Protein AF-K2AFZ3-F1 (afdb_monomer_lite)

pLDDT: mean 84.98, std 15.87, range [46.16, 98.56]

Structure (mmCIF, N/CA/C/O backbone):
data_AF-K2AFZ3-F1
#
_entry.id   AF-K2AFZ3-F1
#
loop_
_atom_site.group_PDB
_atom_site.id
_atom_site.type_symbol
_atom_site.label_atom_id
_atom_site.label_alt_id
_atom_site.label_comp_id
_atom_site.label_asym_id
_atom_site.label_entity_id
_atom_site.label_seq_id
_atom_site.pdbx_PDB_ins_code
_atom_site.Cartn_x
_atom_site.Cartn_y
_atom_site.Cartn_z
_atom_site.occupancy
_atom_site.B_iso_or_equiv
_atom_site.auth_seq_id
_atom_site.auth_comp_id
_atom_site.auth_asym_id
_atom_site.auth_atom_id
_atom_site.pdbx_PDB_model_num
ATOM 1 N N . MET A 1 1 ? 47.256 -45.613 -48.095 1.00 46.16 1 MET A N 1
ATOM 2 C CA . MET A 1 1 ? 46.777 -44.533 -48.985 1.00 46.16 1 MET A CA 1
ATOM 3 C C . MET A 1 1 ? 45.613 -43.861 -48.273 1.00 46.16 1 MET A C 1
ATOM 5 O O . MET A 1 1 ? 44.559 -44.470 -48.173 1.00 46.16 1 MET A O 1
ATOM 9 N N . GLY A 1 2 ? 45.850 -42.712 -47.633 1.00 55.88 2 GLY A N 1
ATOM 10 C CA . GLY A 1 2 ? 44.856 -42.013 -46.811 1.00 55.88 2 GLY A CA 1
ATOM 11 C C . GLY A 1 2 ? 44.406 -40.728 -47.498 1.00 55.88 2 GLY A C 1
ATOM 12 O O . GLY A 1 2 ? 45.244 -39.885 -47.800 1.00 55.88 2 GLY A O 1
ATOM 13 N N . ASN A 1 3 ? 43.103 -40.601 -47.748 1.00 58.59 3 ASN A N 1
ATOM 14 C CA . ASN A 1 3 ? 42.478 -39.390 -48.273 1.00 58.59 3 ASN A CA 1
ATOM 15 C C . ASN A 1 3 ? 42.309 -38.372 -47.141 1.00 58.59 3 ASN A C 1
ATOM 17 O O . ASN A 1 3 ? 41.530 -38.595 -46.214 1.00 58.59 3 ASN A O 1
ATOM 21 N N . THR A 1 4 ? 43.017 -37.249 -47.215 1.00 57.28 4 THR A N 1
ATOM 22 C CA . THR A 1 4 ? 42.711 -36.063 -46.409 1.00 57.28 4 THR A CA 1
ATOM 23 C C . THR A 1 4 ? 41.527 -35.324 -47.038 1.00 57.28 4 THR A C 1
ATOM 25 O O . THR A 1 4 ? 41.613 -34.985 -48.217 1.00 57.28 4 THR A O 1
ATOM 28 N N . PRO A 1 5 ? 40.434 -35.053 -46.302 1.00 67.75 5 PRO A N 1
ATOM 29 C CA . PRO A 1 5 ? 39.330 -34.258 -46.825 1.00 67.75 5 PRO A CA 1
ATOM 30 C C . PRO A 1 5 ? 39.785 -32.808 -47.025 1.00 67.75 5 PRO A C 1
ATOM 32 O O . PRO A 1 5 ? 40.231 -32.150 -46.080 1.00 67.75 5 PRO A O 1
ATOM 35 N N . GLU A 1 6 ? 39.675 -32.319 -48.260 1.00 64.69 6 GLU A N 1
ATOM 36 C CA . GLU A 1 6 ? 39.832 -30.905 -48.589 1.00 64.69 6 GLU A CA 1
ATOM 37 C C . GLU A 1 6 ? 38.841 -30.089 -47.753 1.00 64.69 6 GLU A C 1
ATOM 39 O O . GLU A 1 6 ? 37.622 -30.248 -47.847 1.00 64.69 6 GLU A O 1
ATOM 44 N N . ARG A 1 7 ? 39.367 -29.220 -46.887 1.00 63.25 7 ARG A N 1
ATOM 45 C CA . ARG A 1 7 ? 38.549 -28.250 -46.161 1.00 63.25 7 ARG A CA 1
ATOM 46 C C . ARG A 1 7 ? 38.123 -27.175 -47.151 1.00 63.25 7 ARG A C 1
ATOM 48 O O . ARG A 1 7 ? 38.859 -26.221 -47.387 1.00 63.25 7 ARG A O 1
ATOM 55 N N . ILE A 1 8 ? 36.932 -27.334 -47.717 1.00 67.44 8 ILE A N 1
ATOM 56 C CA . ILE A 1 8 ? 36.235 -26.255 -48.412 1.00 67.44 8 ILE A CA 1
ATOM 57 C C . ILE A 1 8 ? 35.888 -25.216 -47.344 1.00 67.44 8 ILE A C 1
ATOM 59 O O . ILE A 1 8 ? 34.940 -25.387 -46.577 1.00 67.44 8 ILE A O 1
ATOM 63 N N . PHE A 1 9 ? 36.697 -24.164 -47.238 1.00 62.19 9 PHE A N 1
ATOM 64 C CA . PHE A 1 9 ? 36.329 -22.999 -46.448 1.00 62.19 9 PHE A CA 1
ATOM 65 C C . PHE A 1 9 ? 35.223 -22.274 -47.217 1.00 62.19 9 PHE A C 1
ATOM 67 O O . PHE A 1 9 ? 35.471 -21.844 -48.346 1.00 62.19 9 PHE A O 1
ATOM 74 N N . PRO A 1 10 ? 34.001 -22.156 -46.671 1.00 63.38 10 PRO A N 1
ATOM 75 C CA . PRO A 1 10 ? 32.978 -21.356 -47.318 1.00 63.38 10 PRO A CA 1
ATOM 76 C C . PRO A 1 10 ? 33.514 -19.931 -47.454 1.00 63.38 10 PRO A C 1
ATOM 78 O O . PRO A 1 10 ? 33.930 -19.319 -46.468 1.00 63.38 10 PRO A O 1
ATOM 81 N N . VAL A 1 11 ? 33.524 -19.412 -48.681 1.00 61.28 11 VAL A N 1
ATOM 82 C CA . VAL A 1 11 ? 33.780 -17.995 -48.932 1.00 61.28 11 VAL A CA 1
ATOM 83 C C . VAL A 1 11 ? 32.592 -17.248 -48.336 1.00 61.28 11 VAL A C 1
ATOM 85 O O . VAL A 1 11 ? 31.511 -17.190 -48.919 1.00 61.28 11 VAL A O 1
ATOM 88 N N . ILE A 1 12 ? 32.753 -16.763 -47.105 1.00 55.22 12 ILE A N 1
ATOM 89 C CA . ILE A 1 12 ? 31.744 -15.949 -46.434 1.00 55.22 12 ILE A CA 1
ATOM 90 C C . ILE A 1 12 ? 31.721 -14.615 -47.177 1.00 55.22 12 ILE A C 1
ATOM 92 O O . ILE A 1 12 ? 32.545 -13.739 -46.920 1.00 55.22 12 ILE A O 1
ATOM 96 N N . HIS A 1 13 ? 30.796 -14.468 -48.124 1.00 52.72 13 HIS A N 1
ATOM 97 C CA . HIS A 1 13 ? 30.546 -13.179 -48.753 1.00 52.72 13 HIS A CA 1
ATOM 98 C C . HIS A 1 13 ? 30.084 -12.193 -47.667 1.00 52.72 13 HIS A C 1
ATOM 100 O O . HIS A 1 13 ? 29.126 -12.493 -46.943 1.00 52.72 13 HIS A O 1
ATOM 106 N N . PRO A 1 14 ? 30.753 -11.038 -47.502 1.00 58.66 14 PRO A N 1
ATOM 107 C CA . PRO A 1 14 ? 30.361 -10.057 -46.506 1.00 58.66 14 PRO A CA 1
ATOM 108 C C . PRO A 1 14 ? 28.959 -9.548 -46.850 1.00 58.66 14 PRO A C 1
ATOM 110 O O . PRO A 1 14 ? 28.741 -8.877 -47.854 1.00 58.66 14 PRO A O 1
ATOM 113 N N . VAL A 1 15 ? 27.982 -9.901 -46.013 1.00 64.38 15 VAL A N 1
ATOM 114 C CA . VAL A 1 15 ? 26.615 -9.372 -46.094 1.00 64.38 15 VAL A CA 1
ATOM 115 C C . VAL A 1 15 ? 26.707 -7.845 -46.137 1.00 64.38 15 VAL A C 1
ATOM 117 O O . VAL A 1 15 ? 27.426 -7.265 -45.321 1.00 64.38 15 VAL A O 1
ATOM 120 N N . LYS A 1 16 ? 26.011 -7.195 -47.081 1.00 63.44 16 LYS A N 1
ATOM 121 C CA . LYS A 1 16 ? 25.996 -5.732 -47.258 1.00 63.44 16 LYS A CA 1
ATOM 122 C C . LYS A 1 16 ? 25.582 -5.043 -45.953 1.00 63.44 16 LYS A C 1
ATOM 124 O O . LYS A 1 16 ? 24.399 -4.899 -45.653 1.00 63.44 16 LYS A O 1
ATOM 129 N N . LYS A 1 17 ? 26.558 -4.644 -45.137 1.00 71.75 17 LYS A N 1
ATOM 130 C CA . LYS A 1 17 ? 26.322 -3.936 -43.876 1.00 71.75 17 LYS A CA 1
ATOM 131 C C . LYS A 1 17 ? 26.345 -2.437 -44.149 1.00 71.75 17 LYS A C 1
ATOM 133 O O . LYS A 1 17 ? 27.365 -1.885 -44.559 1.00 71.75 17 LYS A O 1
ATOM 138 N N . LYS A 1 18 ? 25.221 -1.768 -43.888 1.00 88.00 18 LYS A N 1
ATOM 139 C CA . LYS A 1 18 ? 25.167 -0.303 -43.811 1.00 88.00 18 LYS A CA 1
ATOM 14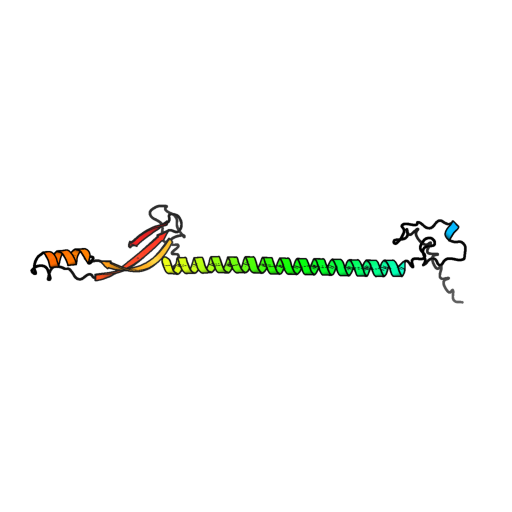0 C C . LYS A 1 18 ? 26.035 0.172 -42.652 1.00 88.00 18 LYS A C 1
ATOM 142 O O . LYS A 1 18 ? 26.014 -0.410 -41.568 1.00 88.00 18 LYS A O 1
ATOM 147 N N . CYS A 1 19 ? 26.806 1.233 -42.866 1.00 84.31 19 CYS A N 1
ATOM 148 C CA . CYS A 1 19 ? 27.656 1.783 -41.826 1.00 84.31 19 CYS A CA 1
ATOM 149 C C . CYS A 1 19 ? 26.827 2.381 -40.687 1.00 84.31 19 CYS A C 1
ATOM 151 O O . CYS A 1 19 ? 26.088 3.333 -40.906 1.00 84.31 19 CYS A O 1
ATOM 153 N N . LEU A 1 20 ? 27.013 1.890 -39.459 1.00 86.06 20 LEU A N 1
ATOM 154 C CA . LEU A 1 20 ? 26.292 2.378 -38.274 1.00 86.06 20 LEU A CA 1
ATOM 155 C C . LEU A 1 20 ? 26.638 3.828 -37.890 1.00 86.06 20 LEU A C 1
ATOM 157 O O . LEU A 1 20 ? 25.882 4.456 -37.160 1.00 86.06 20 LEU A O 1
ATOM 161 N N . ASN A 1 21 ? 27.760 4.367 -38.384 1.00 85.19 21 ASN A N 1
ATOM 162 C CA . ASN A 1 21 ? 28.175 5.743 -38.102 1.00 85.19 21 ASN A CA 1
ATOM 163 C C . ASN A 1 21 ? 27.608 6.762 -39.110 1.00 85.19 21 ASN A C 1
ATOM 165 O O . ASN A 1 21 ? 27.176 7.837 -38.717 1.00 85.19 21 ASN A O 1
ATOM 169 N N . CYS A 1 22 ? 27.615 6.451 -40.414 1.00 91.62 22 CYS A N 1
ATOM 170 C CA . CYS A 1 22 ? 27.226 7.411 -41.464 1.00 91.62 22 CYS A CA 1
ATOM 171 C C . CYS A 1 22 ? 26.112 6.933 -42.412 1.00 91.62 22 CYS A C 1
ATOM 173 O O . CYS A 1 22 ? 25.775 7.641 -43.359 1.00 91.62 22 CYS A O 1
ATOM 175 N N . GLY A 1 23 ? 25.573 5.729 -42.209 1.00 89.69 23 GLY A N 1
ATOM 176 C CA . GLY A 1 23 ? 24.530 5.129 -43.046 1.00 89.69 23 GLY A CA 1
ATOM 177 C C . GLY A 1 23 ? 24.992 4.620 -44.416 1.00 89.69 23 GLY A C 1
ATOM 178 O O . GLY A 1 23 ? 24.174 4.077 -45.150 1.00 89.69 23 GLY A O 1
ATOM 179 N N . TYR A 1 24 ? 26.274 4.772 -44.774 1.00 92.00 24 TYR A N 1
ATOM 180 C CA . TYR A 1 24 ? 26.800 4.378 -46.086 1.00 92.00 24 TYR A CA 1
ATOM 181 C C . TYR A 1 24 ? 26.687 2.869 -46.326 1.00 92.00 24 TYR A C 1
ATOM 183 O O . TYR A 1 24 ? 27.155 2.073 -45.509 1.00 92.00 24 TYR A O 1
ATOM 191 N N . GLU A 1 25 ? 26.091 2.487 -47.448 1.00 90.56 25 GLU A N 1
ATOM 192 C CA . GLU A 1 25 ? 26.035 1.110 -47.930 1.00 90.56 25 GLU A CA 1
ATOM 193 C C . GLU A 1 25 ? 27.187 0.902 -48.915 1.00 90.56 25 GLU A C 1
ATOM 195 O O . GLU A 1 25 ? 27.293 1.663 -49.874 1.00 90.56 25 GLU A O 1
ATOM 200 N N . ARG A 1 26 ? 28.071 -0.075 -48.657 1.00 86.69 26 ARG A N 1
ATOM 201 C CA . ARG A 1 26 ? 29.211 -0.340 -49.551 1.00 86.69 26 ARG A CA 1
ATOM 202 C C . ARG A 1 26 ? 28.709 -0.707 -50.945 1.00 86.69 26 ARG A C 1
ATOM 204 O O . ARG A 1 26 ? 27.873 -1.605 -51.085 1.00 86.69 26 ARG A O 1
ATOM 211 N N . GLN A 1 27 ? 29.243 -0.022 -51.947 1.00 88.62 27 GLN A N 1
ATOM 212 C CA . GLN A 1 27 ? 29.084 -0.376 -53.351 1.00 88.62 27 GLN A CA 1
ATOM 213 C C . GLN A 1 27 ? 30.126 -1.456 -53.703 1.00 88.62 27 GLN A C 1
ATOM 215 O O . GLN A 1 27 ? 31.184 -1.491 -53.074 1.00 88.62 27 GLN A O 1
ATOM 220 N N . PRO A 1 28 ? 29.881 -2.320 -54.707 1.00 84.94 28 PRO A N 1
ATOM 221 C CA . PRO A 1 28 ? 30.888 -3.273 -55.196 1.00 84.94 28 PRO A CA 1
ATOM 222 C C . PRO A 1 28 ? 32.188 -2.587 -55.651 1.00 84.94 28 PRO A C 1
ATOM 224 O O . PRO A 1 28 ? 33.266 -3.158 -55.575 1.00 84.94 28 PRO A O 1
ATOM 227 N N . GLU A 1 29 ? 32.080 -1.333 -56.088 1.00 82.44 29 GLU A N 1
ATOM 228 C CA . GLU A 1 29 ? 33.193 -0.478 -56.515 1.00 82.44 29 GLU A CA 1
ATOM 229 C C . GLU A 1 29 ? 34.130 -0.091 -55.357 1.00 82.44 29 GLU A C 1
ATOM 231 O O . GLU A 1 29 ? 35.306 0.171 -55.583 1.00 82.44 29 GLU A O 1
ATOM 236 N N . ASP A 1 30 ? 33.650 -0.109 -54.109 1.00 78.31 30 ASP A N 1
ATOM 237 C CA . ASP A 1 30 ? 34.467 0.188 -52.924 1.00 78.31 30 ASP A CA 1
ATOM 238 C C . ASP A 1 30 ? 35.342 -1.001 -52.485 1.00 78.31 30 ASP A C 1
ATOM 240 O O . ASP A 1 30 ? 36.092 -0.890 -51.510 1.00 78.31 30 ASP A O 1
ATOM 244 N N . GLU A 1 31 ? 35.216 -2.157 -53.148 1.00 76.00 31 GLU A N 1
ATOM 245 C CA . GLU A 1 31 ? 36.001 -3.362 -52.857 1.00 76.00 31 GLU A CA 1
ATOM 246 C C . GLU A 1 31 ? 37.380 -3.352 -53.540 1.00 76.00 31 GLU A C 1
ATOM 248 O O . GLU A 1 31 ? 38.208 -4.210 -53.238 1.00 76.00 31 GLU A O 1
ATOM 253 N N . SER A 1 32 ? 37.673 -2.368 -54.404 1.00 74.25 32 SER A N 1
ATOM 254 C CA . SER A 1 32 ? 38.962 -2.271 -55.097 1.00 74.25 32 SER A CA 1
ATOM 255 C C . SER A 1 32 ? 40.098 -1.772 -54.174 1.00 74.25 32 SER A C 1
ATOM 257 O O . SER A 1 32 ? 40.332 -0.575 -53.994 1.00 74.25 32 SER A O 1
ATOM 259 N N . ASP A 1 33 ? 40.788 -2.745 -53.580 1.00 62.41 33 ASP A N 1
ATOM 260 C CA . ASP A 1 33 ? 42.217 -2.861 -53.232 1.00 62.41 33 ASP A CA 1
ATOM 261 C C . ASP A 1 33 ? 42.911 -1.961 -52.194 1.00 62.41 33 ASP A C 1
ATOM 263 O O . ASP A 1 33 ? 44.028 -2.298 -51.799 1.00 62.41 33 ASP A O 1
ATOM 267 N N . PHE A 1 34 ? 42.308 -0.895 -51.658 1.00 78.31 34 PHE A N 1
ATOM 268 C CA . PHE A 1 34 ? 43.037 -0.044 -50.687 1.00 78.31 34 PHE A CA 1
ATOM 269 C C . PHE A 1 34 ? 42.350 0.224 -49.342 1.00 78.31 34 PHE A C 1
ATOM 271 O O . PHE A 1 34 ? 42.972 0.822 -48.462 1.00 78.31 34 PHE A O 1
ATOM 278 N N . ILE A 1 35 ? 41.111 -0.232 -49.126 1.00 79.31 35 ILE A N 1
ATOM 279 C CA . ILE A 1 35 ? 40.370 0.021 -47.878 1.00 79.31 35 ILE A CA 1
ATOM 280 C C . ILE A 1 35 ? 39.986 -1.311 -47.218 1.00 79.31 35 ILE A C 1
ATOM 282 O O . ILE A 1 35 ? 39.242 -2.089 -47.816 1.00 79.31 35 ILE A O 1
ATOM 286 N N . PRO A 1 36 ? 40.428 -1.588 -45.976 1.00 85.12 36 PRO A N 1
ATOM 287 C CA . PRO A 1 36 ? 40.076 -2.816 -45.272 1.00 85.12 36 PRO A CA 1
ATOM 288 C C . PRO A 1 36 ? 38.559 -3.030 -45.172 1.00 85.12 36 PRO A C 1
ATOM 290 O O . PRO A 1 36 ? 37.785 -2.101 -44.917 1.00 85.12 36 PRO A O 1
ATOM 293 N N . ALA A 1 37 ? 38.117 -4.287 -45.267 1.00 82.75 37 ALA A N 1
ATOM 294 C CA . ALA A 1 37 ? 36.710 -4.657 -45.075 1.00 82.75 37 ALA A CA 1
ATOM 295 C C . ALA A 1 37 ? 36.162 -4.265 -43.680 1.00 82.75 37 ALA A C 1
ATOM 297 O O . ALA A 1 37 ? 34.950 -4.114 -43.495 1.00 82.75 37 ALA A O 1
ATOM 298 N N . SER A 1 38 ? 37.047 -4.028 -42.707 1.00 84.00 38 SER A N 1
ATOM 299 C CA . SER A 1 38 ? 36.727 -3.561 -41.355 1.00 84.00 38 SER A CA 1
ATOM 300 C C . SER A 1 38 ? 36.445 -2.053 -41.251 1.00 84.00 38 SER A C 1
ATOM 302 O O . SER A 1 38 ? 35.879 -1.633 -40.239 1.00 84.00 38 SER A O 1
ATOM 304 N N . GLU A 1 39 ? 36.776 -1.247 -42.272 1.00 86.44 39 GLU A N 1
ATOM 305 C CA . GLU A 1 39 ? 36.688 0.223 -42.243 1.00 86.44 39 GLU A CA 1
ATOM 306 C C . GLU A 1 39 ? 35.725 0.797 -43.282 1.00 86.44 39 GLU A C 1
ATOM 308 O O . GLU A 1 39 ? 35.816 0.498 -44.470 1.00 86.44 39 GLU A O 1
ATOM 313 N N . CYS A 1 40 ? 34.812 1.671 -42.858 1.00 87.44 40 CYS A N 1
ATOM 314 C CA . CYS A 1 40 ? 33.893 2.333 -43.780 1.00 87.44 40 CYS A CA 1
ATOM 315 C C . CYS A 1 40 ? 34.648 3.267 -44.750 1.00 87.44 40 CYS A C 1
ATOM 317 O O . CYS A 1 40 ? 35.328 4.179 -44.280 1.00 87.44 40 CYS A O 1
ATOM 319 N N . PRO A 1 41 ? 34.461 3.156 -46.077 1.00 89.38 41 PRO A N 1
ATOM 320 C CA . PRO A 1 41 ? 35.185 3.987 -47.044 1.00 89.38 41 PRO A CA 1
ATOM 321 C C . PRO A 1 41 ? 34.841 5.482 -46.932 1.00 89.38 41 PRO A C 1
ATOM 323 O O . PRO A 1 41 ? 35.689 6.337 -47.170 1.00 89.38 41 PRO A O 1
ATOM 326 N N . LYS A 1 42 ? 33.619 5.816 -46.490 1.00 89.88 42 LYS A N 1
ATOM 327 C CA . LYS A 1 42 ? 33.145 7.204 -46.385 1.00 89.88 42 LYS A CA 1
ATOM 328 C C . LYS A 1 42 ? 33.629 7.935 -45.130 1.00 89.88 42 LYS A C 1
ATOM 330 O O . LYS A 1 42 ? 33.970 9.109 -45.202 1.00 89.88 42 LYS A O 1
ATOM 335 N N . CYS A 1 43 ? 33.614 7.277 -43.968 1.00 89.62 43 CYS A N 1
ATOM 336 C CA . CYS A 1 43 ? 33.929 7.919 -42.680 1.00 89.62 43 CYS A CA 1
ATOM 337 C C . CYS A 1 43 ? 35.094 7.276 -41.917 1.00 89.62 43 CYS A C 1
ATOM 339 O O . CYS A 1 43 ? 35.368 7.683 -40.790 1.00 89.62 43 CYS A O 1
ATOM 341 N N . ARG A 1 44 ? 35.752 6.265 -42.504 1.00 86.19 44 ARG A N 1
ATOM 342 C CA . ARG A 1 44 ? 36.875 5.497 -41.930 1.00 86.19 44 ARG A CA 1
ATOM 343 C C . ARG A 1 44 ? 36.591 4.891 -40.552 1.00 86.19 44 ARG A C 1
ATOM 345 O O . ARG A 1 44 ? 37.499 4.577 -39.790 1.00 86.19 44 ARG A O 1
ATOM 352 N N . ALA A 1 45 ? 35.314 4.723 -40.207 1.00 86.75 45 ALA A N 1
ATOM 353 C CA . ALA A 1 45 ? 34.921 4.094 -38.957 1.00 86.75 45 ALA A CA 1
ATOM 354 C C . ALA A 1 45 ? 35.211 2.592 -39.017 1.00 86.75 45 ALA A C 1
ATOM 356 O O . ALA A 1 45 ? 34.746 1.908 -39.930 1.00 86.75 45 ALA A O 1
ATOM 357 N N . ILE A 1 46 ? 35.929 2.089 -38.015 1.00 88.12 46 ILE A N 1
ATOM 358 C CA . ILE A 1 46 ? 36.145 0.656 -37.815 1.00 88.12 46 ILE A CA 1
ATOM 359 C C . ILE A 1 46 ? 34.858 0.070 -37.227 1.00 88.12 46 ILE A C 1
ATOM 361 O O . ILE A 1 46 ? 34.487 0.422 -36.103 1.00 88.12 46 ILE A O 1
ATOM 365 N N . TYR A 1 47 ? 34.172 -0.807 -37.965 1.00 81.12 47 TYR A N 1
ATOM 366 C CA . TYR A 1 47 ? 32.849 -1.318 -37.574 1.00 81.12 47 TYR A CA 1
ATOM 367 C C . TYR A 1 47 ? 32.842 -1.964 -36.182 1.00 81.12 47 TYR A C 1
ATOM 369 O O . TYR A 1 47 ? 31.954 -1.673 -35.385 1.00 81.12 47 TYR A O 1
ATOM 377 N N . GLU A 1 48 ? 33.878 -2.738 -35.846 1.00 84.94 48 GLU A N 1
ATOM 378 C CA . GLU A 1 48 ? 34.014 -3.387 -34.534 1.00 84.94 48 GLU A CA 1
ATOM 379 C C . GLU A 1 48 ? 34.109 -2.388 -33.374 1.00 84.94 48 GLU A C 1
ATOM 381 O O . GLU A 1 48 ? 33.579 -2.633 -32.290 1.00 84.94 48 GLU A O 1
ATOM 386 N N . LYS A 1 49 ? 34.779 -1.244 -33.581 1.00 85.50 49 LYS A N 1
ATOM 387 C CA . LYS A 1 49 ? 34.893 -0.204 -32.546 1.00 85.50 49 LYS A CA 1
ATOM 388 C C . LYS A 1 49 ? 33.550 0.489 -32.324 1.00 85.50 49 LYS A C 1
ATOM 390 O O . LYS A 1 49 ? 33.192 0.755 -31.181 1.00 85.50 49 LYS A O 1
ATOM 395 N N . VAL A 1 50 ? 32.807 0.752 -33.403 1.00 86.88 50 VAL A N 1
ATOM 396 C CA . VAL A 1 50 ? 31.472 1.367 -33.328 1.00 86.88 50 VAL A CA 1
ATOM 397 C C . VAL A 1 50 ? 30.478 0.432 -32.636 1.00 86.88 50 VAL A C 1
ATOM 399 O O . VAL A 1 50 ? 29.728 0.877 -31.774 1.00 86.88 50 VAL A O 1
ATOM 402 N N . GLU A 1 51 ? 30.501 -0.861 -32.957 1.00 86.81 51 GLU A N 1
ATOM 403 C CA . GLU A 1 51 ? 29.624 -1.862 -32.340 1.00 86.81 51 GLU A CA 1
ATOM 404 C C . GLU A 1 51 ? 29.901 -2.029 -30.839 1.00 86.81 51 GLU A C 1
ATOM 406 O O . GLU A 1 51 ? 28.972 -1.959 -30.034 1.00 86.81 51 GLU A O 1
ATOM 411 N N . LYS A 1 52 ? 31.176 -2.146 -30.437 1.00 90.06 52 LYS A N 1
ATOM 412 C CA . LYS A 1 52 ? 31.558 -2.191 -29.012 1.00 90.06 52 LYS A CA 1
ATOM 413 C C . LYS A 1 52 ? 31.070 -0.960 -28.248 1.00 90.06 52 LYS A C 1
ATOM 415 O O . LYS A 1 52 ? 30.487 -1.103 -27.177 1.00 90.06 52 LYS A O 1
ATOM 420 N N . TRP A 1 53 ? 31.250 0.229 -28.822 1.00 89.25 53 TRP A N 1
ATOM 421 C CA . TRP A 1 53 ? 30.791 1.478 -28.214 1.00 89.25 53 TRP A CA 1
ATOM 422 C C . TRP A 1 53 ? 29.260 1.546 -28.077 1.00 89.25 53 TRP A C 1
ATOM 424 O O . TRP A 1 53 ? 28.752 2.012 -27.056 1.00 89.25 53 TRP A O 1
ATOM 434 N N . LEU A 1 54 ? 28.507 1.063 -29.073 1.00 89.56 54 LEU A N 1
ATOM 435 C CA . LEU A 1 54 ? 27.043 0.991 -29.001 1.00 89.56 54 LEU A CA 1
ATOM 436 C C . LEU A 1 54 ? 26.582 0.030 -27.901 1.00 89.56 54 LEU A C 1
ATOM 438 O O . LEU A 1 54 ? 25.746 0.413 -27.085 1.00 89.56 54 LEU A O 1
ATOM 442 N N . LEU A 1 55 ? 27.175 -1.164 -27.826 1.00 92.50 55 LEU A N 1
ATOM 443 C CA . LEU A 1 55 ? 26.872 -2.150 -26.785 1.00 92.50 55 LEU A CA 1
ATOM 444 C C . LEU A 1 55 ? 27.197 -1.625 -25.380 1.00 92.50 55 LEU A C 1
ATOM 446 O O . LEU A 1 55 ? 26.446 -1.861 -24.435 1.00 92.50 55 LEU A O 1
ATOM 450 N N . GLU A 1 56 ? 28.299 -0.891 -25.209 1.00 96.50 56 GLU A N 1
ATOM 451 C CA . GLU A 1 56 ? 28.612 -0.199 -23.951 1.00 96.50 56 GLU A CA 1
ATOM 452 C C . GLU A 1 56 ? 27.547 0.840 -23.599 1.00 96.50 56 GLU A C 1
ATOM 454 O O . GLU A 1 56 ? 26.995 0.794 -22.499 1.00 96.50 56 GLU A O 1
ATOM 459 N N . LYS A 1 57 ? 27.163 1.699 -24.549 1.00 96.50 57 LYS A N 1
ATOM 460 C CA . LYS A 1 57 ? 26.090 2.679 -24.335 1.00 96.50 57 LYS A CA 1
ATOM 461 C C . LYS A 1 57 ? 24.744 2.044 -23.999 1.00 96.50 57 LYS A C 1
ATOM 463 O O . LYS A 1 57 ? 23.987 2.605 -23.206 1.00 96.50 57 LYS A O 1
ATOM 468 N N . GLU A 1 58 ? 24.402 0.925 -24.624 1.00 97.12 58 GLU A N 1
ATOM 469 C CA . GLU A 1 58 ? 23.165 0.198 -24.337 1.00 97.12 58 GLU A CA 1
ATOM 470 C C . GLU A 1 58 ? 23.193 -0.422 -22.942 1.00 97.12 58 GLU A C 1
ATOM 472 O O . GLU A 1 58 ? 22.217 -0.277 -22.206 1.00 97.12 58 GLU A O 1
ATOM 477 N N . ARG A 1 59 ? 24.325 -1.011 -22.534 1.00 97.62 59 ARG A N 1
ATOM 478 C CA . ARG A 1 59 ? 24.521 -1.519 -21.168 1.00 97.62 59 ARG A CA 1
ATOM 479 C C . ARG A 1 59 ? 24.391 -0.414 -20.126 1.00 97.62 59 ARG A C 1
ATOM 481 O O . ARG A 1 59 ? 23.646 -0.587 -19.167 1.00 97.62 59 ARG A O 1
ATOM 488 N N . GLU A 1 60 ? 25.017 0.740 -20.343 1.00 98.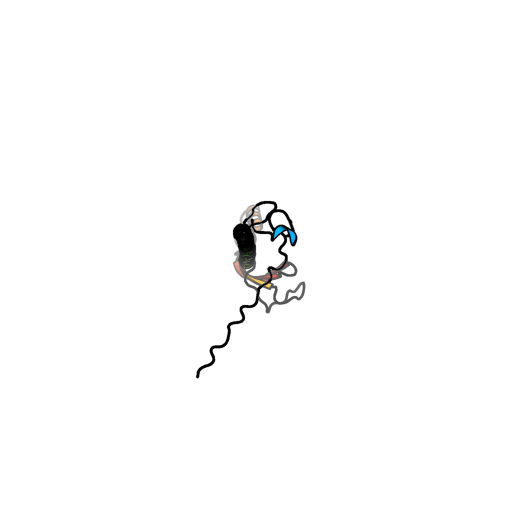00 60 GLU A N 1
ATOM 489 C CA . GLU A 1 60 ? 24.890 1.889 -19.436 1.00 98.00 60 GLU A CA 1
ATOM 490 C C . GLU A 1 60 ? 23.443 2.388 -19.320 1.00 98.00 60 GLU A C 1
ATOM 492 O O . GLU A 1 60 ? 22.975 2.734 -18.233 1.00 98.00 60 GLU A O 1
ATOM 497 N N . LYS A 1 61 ? 22.710 2.455 -20.440 1.00 97.88 61 LYS A N 1
ATOM 498 C CA . LYS A 1 61 ? 21.290 2.839 -20.430 1.00 97.88 61 LYS A CA 1
ATOM 499 C C . LYS A 1 61 ? 20.447 1.806 -19.689 1.00 97.88 61 LYS A C 1
ATOM 501 O O . LYS A 1 61 ? 19.611 2.198 -18.878 1.00 97.88 61 LYS A O 1
ATOM 506 N N . ALA A 1 62 ? 20.677 0.520 -19.943 1.00 98.06 62 ALA A N 1
ATOM 507 C CA . ALA A 1 62 ? 19.983 -0.568 -19.267 1.00 98.06 62 ALA A CA 1
ATOM 508 C C . ALA A 1 62 ? 20.244 -0.536 -17.754 1.00 98.06 62 ALA A C 1
ATOM 510 O O . ALA A 1 62 ? 19.298 -0.612 -16.974 1.00 98.06 62 ALA A O 1
ATOM 511 N N . GLU A 1 63 ? 21.489 -0.320 -17.328 1.00 98.38 63 GLU A N 1
ATOM 512 C CA . GLU A 1 63 ? 21.846 -0.182 -15.913 1.00 98.38 63 GLU A CA 1
ATOM 513 C C . GLU A 1 63 ? 21.135 1.012 -15.258 1.00 98.38 63 GLU A C 1
ATOM 515 O O . GLU A 1 63 ? 20.567 0.882 -14.172 1.00 98.38 63 GLU A O 1
ATOM 520 N N . LYS A 1 64 ? 21.086 2.167 -15.935 1.00 98.31 64 LYS A N 1
ATOM 521 C CA . LYS A 1 64 ? 20.354 3.349 -15.446 1.00 98.31 64 LYS A CA 1
ATOM 522 C C . LYS A 1 64 ? 18.856 3.085 -15.302 1.00 98.31 64 LYS A C 1
ATOM 524 O O . LYS A 1 64 ? 18.262 3.510 -14.311 1.00 98.31 64 LYS A O 1
ATOM 529 N N . ILE A 1 65 ? 18.251 2.388 -16.265 1.00 98.12 65 ILE A N 1
ATOM 530 C CA . ILE A 1 65 ? 16.832 2.007 -16.219 1.00 98.12 65 ILE A CA 1
ATOM 531 C C . ILE A 1 65 ? 16.580 1.061 -15.044 1.00 98.12 65 ILE A C 1
ATOM 533 O O . ILE A 1 65 ? 15.688 1.326 -14.240 1.00 98.12 65 ILE A O 1
ATOM 537 N N . LEU A 1 66 ? 17.406 0.024 -14.889 1.00 98.50 66 LEU A N 1
ATOM 538 C CA . LEU A 1 66 ? 17.304 -0.924 -13.779 1.00 98.50 66 LEU A CA 1
ATOM 539 C C . LEU A 1 66 ? 17.452 -0.226 -12.424 1.00 98.50 66 LEU A C 1
ATOM 541 O O . LEU A 1 66 ? 16.679 -0.494 -11.506 1.00 98.50 66 LEU A O 1
ATOM 545 N N . LYS A 1 67 ? 18.399 0.709 -12.292 1.00 98.44 67 LYS A N 1
ATOM 546 C CA . LYS A 1 67 ? 18.572 1.492 -11.063 1.00 98.44 67 LYS A CA 1
ATOM 547 C C . LYS A 1 67 ? 17.333 2.334 -10.748 1.00 98.44 67 LYS A C 1
ATOM 549 O O . LYS A 1 67 ? 16.859 2.315 -9.614 1.00 98.44 67 LYS A O 1
ATOM 554 N N . MET A 1 68 ? 16.777 3.018 -11.748 1.00 98.44 68 MET A N 1
ATOM 555 C CA . MET A 1 68 ? 15.547 3.799 -11.593 1.00 98.44 68 MET A CA 1
ATOM 556 C C . MET A 1 68 ? 14.354 2.913 -11.202 1.00 98.44 68 MET A C 1
ATOM 558 O O . MET A 1 68 ? 13.545 3.297 -10.360 1.00 98.44 68 MET A O 1
ATOM 562 N N . GLU A 1 69 ? 14.234 1.722 -11.789 1.00 98.44 69 GLU A N 1
ATOM 563 C CA . GLU A 1 69 ? 13.179 0.763 -11.455 1.00 98.44 69 GLU A CA 1
ATOM 564 C C . GLU A 1 69 ? 13.321 0.238 -10.020 1.00 98.44 69 GLU A C 1
ATOM 566 O O . GLU A 1 69 ? 12.347 0.216 -9.266 1.00 98.44 69 GLU A O 1
ATOM 571 N N . GLN A 1 70 ? 14.543 -0.090 -9.592 1.00 98.50 70 GLN A N 1
ATOM 572 C CA . GLN A 1 70 ? 14.825 -0.473 -8.208 1.00 98.50 70 GLN A CA 1
ATOM 573 C C . GLN A 1 70 ? 14.491 0.645 -7.212 1.00 98.50 70 GLN A C 1
ATOM 575 O O . GLN A 1 70 ? 13.960 0.367 -6.136 1.00 98.50 70 GLN A O 1
ATOM 580 N N . GLU A 1 71 ? 14.792 1.901 -7.542 1.00 98.56 71 GLU A N 1
ATOM 581 C CA . GLU A 1 71 ? 14.444 3.058 -6.708 1.00 98.56 71 GLU A CA 1
ATOM 582 C C . GLU A 1 71 ? 12.924 3.229 -6.591 1.00 98.56 71 GLU A C 1
ATOM 584 O O . GLU A 1 71 ? 12.415 3.339 -5.473 1.00 98.56 71 GLU A O 1
ATOM 589 N N . LYS A 1 72 ? 12.189 3.124 -7.706 1.00 98.38 72 LYS A N 1
ATOM 590 C CA . LYS A 1 72 ? 10.715 3.154 -7.717 1.00 98.38 72 LYS A CA 1
ATOM 591 C C . LYS A 1 72 ? 10.105 2.021 -6.893 1.00 98.38 72 LYS A C 1
ATOM 593 O O . LYS A 1 72 ? 9.171 2.249 -6.125 1.00 98.38 72 LYS A O 1
ATOM 598 N N . LEU A 1 73 ? 10.641 0.805 -7.003 1.00 98.44 73 LEU A N 1
ATOM 599 C CA . LEU A 1 73 ? 10.187 -0.337 -6.204 1.00 98.44 73 LEU A CA 1
ATOM 600 C C . LEU A 1 73 ? 10.429 -0.110 -4.708 1.00 98.44 73 LEU A C 1
ATOM 602 O O . LEU A 1 73 ? 9.539 -0.372 -3.897 1.00 98.44 73 LEU A O 1
ATOM 606 N N . LYS A 1 74 ? 11.600 0.420 -4.333 1.00 98.50 74 LYS A N 1
ATOM 607 C CA . LYS A 1 74 ? 11.911 0.772 -2.938 1.00 98.50 74 LYS A CA 1
ATOM 608 C C . LYS A 1 74 ? 10.980 1.862 -2.407 1.00 98.50 74 LYS A C 1
ATOM 610 O O . LYS A 1 74 ? 10.544 1.780 -1.261 1.00 98.50 74 LYS A O 1
ATOM 615 N N . GLU A 1 75 ? 10.662 2.872 -3.210 1.00 98.44 75 GLU A N 1
ATOM 616 C CA . GLU A 1 75 ? 9.715 3.928 -2.839 1.00 98.44 75 GLU A CA 1
ATOM 617 C C . GLU A 1 75 ? 8.299 3.375 -2.640 1.00 98.44 75 GLU A C 1
ATOM 619 O O . GLU A 1 75 ? 7.687 3.593 -1.592 1.00 98.44 75 GLU A O 1
ATOM 624 N N . HIS A 1 76 ? 7.814 2.567 -3.582 1.00 97.81 76 HIS A N 1
ATOM 625 C CA . HIS A 1 76 ? 6.511 1.916 -3.476 1.00 97.81 76 HIS A CA 1
ATOM 626 C C . HIS A 1 76 ? 6.412 1.026 -2.225 1.00 97.81 76 HIS A C 1
ATOM 628 O O . HIS A 1 76 ? 5.420 1.075 -1.495 1.00 97.81 76 HIS A O 1
ATOM 634 N N . GLN A 1 77 ? 7.465 0.265 -1.908 1.00 98.31 77 GLN A N 1
ATOM 635 C CA . GLN A 1 77 ? 7.528 -0.526 -0.675 1.00 98.31 77 GLN A CA 1
ATOM 636 C C . GLN A 1 77 ? 7.447 0.345 0.588 1.00 98.31 77 GLN A C 1
ATOM 638 O O . GLN A 1 77 ? 6.737 -0.020 1.527 1.00 98.31 77 GLN A O 1
ATOM 643 N N . LYS A 1 78 ? 8.117 1.506 0.615 1.00 98.31 78 LYS A N 1
ATOM 644 C CA . LYS A 1 78 ? 8.033 2.453 1.742 1.00 98.31 78 LYS A CA 1
ATOM 645 C C . LYS A 1 78 ? 6.615 2.997 1.925 1.00 98.31 78 LYS A C 1
ATOM 647 O O . LYS A 1 78 ? 6.140 3.057 3.058 1.00 98.31 78 LYS A O 1
ATOM 652 N N . ILE A 1 79 ? 5.923 3.333 0.835 1.00 97.94 79 ILE A N 1
ATOM 653 C CA . ILE A 1 79 ? 4.529 3.809 0.873 1.00 97.94 79 ILE A CA 1
ATOM 654 C C . ILE A 1 79 ? 3.606 2.728 1.454 1.00 97.94 79 ILE A C 1
ATOM 656 O O . ILE A 1 79 ? 2.825 3.000 2.370 1.00 97.94 79 ILE A O 1
ATOM 660 N N . LEU A 1 80 ? 3.730 1.485 0.979 1.00 98.19 80 LEU A N 1
ATOM 661 C CA . LEU A 1 80 ? 2.938 0.362 1.490 1.00 98.19 80 LEU A CA 1
ATOM 662 C C . LEU A 1 80 ? 3.214 0.082 2.973 1.00 98.19 80 LEU A C 1
ATOM 664 O O . LEU A 1 80 ? 2.277 -0.172 3.732 1.00 98.19 80 LEU A O 1
ATOM 668 N N . ALA A 1 81 ? 4.477 0.147 3.399 1.00 97.56 81 ALA A N 1
ATOM 669 C CA . ALA A 1 81 ? 4.849 -0.014 4.802 1.00 97.56 81 ALA A CA 1
ATOM 670 C C . ALA A 1 81 ? 4.244 1.095 5.681 1.00 97.56 81 ALA A C 1
ATOM 672 O O . ALA A 1 81 ? 3.691 0.795 6.740 1.00 97.56 81 ALA A O 1
ATOM 673 N N . GLY A 1 82 ? 4.272 2.350 5.220 1.00 97.06 82 GLY A N 1
ATOM 674 C CA . GLY A 1 82 ? 3.638 3.475 5.911 1.00 97.06 82 GLY A CA 1
ATOM 675 C C . GLY A 1 82 ? 2.128 3.289 6.080 1.00 97.06 82 GLY A C 1
ATOM 676 O O . GLY A 1 82 ? 1.606 3.478 7.179 1.00 97.06 82 GLY A O 1
ATOM 677 N N . ARG A 1 83 ? 1.435 2.825 5.031 1.00 97.19 83 ARG A N 1
ATOM 678 C CA . ARG A 1 83 ? -0.007 2.535 5.081 1.00 97.19 83 ARG A CA 1
ATOM 679 C C . ARG A 1 83 ? -0.350 1.407 6.061 1.00 97.19 83 ARG A C 1
ATOM 681 O O . ARG A 1 83 ? -1.300 1.531 6.829 1.00 97.19 83 ARG A O 1
ATOM 688 N N . ARG A 1 84 ? 0.441 0.327 6.084 1.00 96.75 84 ARG A N 1
ATOM 689 C CA . ARG A 1 84 ? 0.253 -0.763 7.061 1.00 96.75 84 ARG A CA 1
ATOM 690 C C . ARG A 1 84 ? 0.389 -0.256 8.496 1.00 96.75 84 ARG A C 1
ATOM 692 O O . ARG A 1 84 ? -0.443 -0.584 9.335 1.00 96.75 84 ARG A O 1
ATOM 699 N N . GLN A 1 85 ? 1.387 0.589 8.761 1.00 96.75 85 GLN A N 1
ATOM 700 C CA . GLN A 1 85 ? 1.580 1.180 10.087 1.00 96.75 85 GLN A CA 1
ATOM 701 C C . GLN A 1 85 ? 0.428 2.108 10.491 1.00 96.75 85 GLN A C 1
ATOM 703 O O . GLN A 1 85 ? 0.025 2.095 11.655 1.00 96.75 85 GLN A O 1
ATOM 708 N N . SER A 1 86 ? -0.118 2.914 9.573 1.00 96.44 86 SER A N 1
ATOM 709 C CA . SER A 1 86 ? -1.281 3.754 9.889 1.00 96.44 86 SER A CA 1
ATOM 710 C C . SER A 1 86 ? -2.526 2.916 10.186 1.00 96.44 86 SER A C 1
ATOM 712 O O . SER A 1 86 ? -3.188 3.167 11.189 1.00 96.44 86 SER A O 1
ATOM 714 N N . GLU A 1 87 ? -2.795 1.879 9.386 1.00 96.88 87 GLU A N 1
ATOM 715 C CA . GLU A 1 87 ? -3.928 0.963 9.594 1.00 96.88 87 GLU A CA 1
ATOM 716 C C . GLU A 1 87 ? -3.808 0.203 10.928 1.00 96.88 87 GLU A C 1
ATOM 718 O O . GLU A 1 87 ? -4.790 0.048 11.654 1.00 96.88 87 GLU A O 1
ATOM 723 N N . GLU A 1 88 ? -2.604 -0.239 11.298 1.00 96.88 88 GLU A N 1
ATOM 724 C CA . GLU A 1 88 ? -2.343 -0.895 12.584 1.00 96.88 88 GLU A CA 1
ATOM 725 C C . GLU A 1 88 ? -2.538 0.058 13.770 1.00 96.88 88 GLU A C 1
ATOM 727 O O . GLU A 1 88 ? -3.214 -0.288 14.742 1.00 96.88 88 GLU A O 1
ATOM 732 N N . ARG A 1 89 ? -2.032 1.294 13.677 1.00 97.50 89 ARG A N 1
ATOM 733 C CA . ARG A 1 89 ? -2.253 2.327 14.704 1.00 97.50 89 ARG A CA 1
ATOM 734 C C . ARG A 1 89 ? -3.734 2.642 14.884 1.00 97.50 89 ARG A C 1
ATOM 736 O O . ARG A 1 89 ? -4.188 2.801 16.018 1.00 97.50 89 ARG A O 1
ATOM 743 N N . GLU A 1 90 ? -4.493 2.721 13.796 1.00 96.50 90 GLU A N 1
ATOM 744 C CA . GLU A 1 90 ? -5.942 2.917 13.852 1.00 96.50 90 GLU A CA 1
ATOM 745 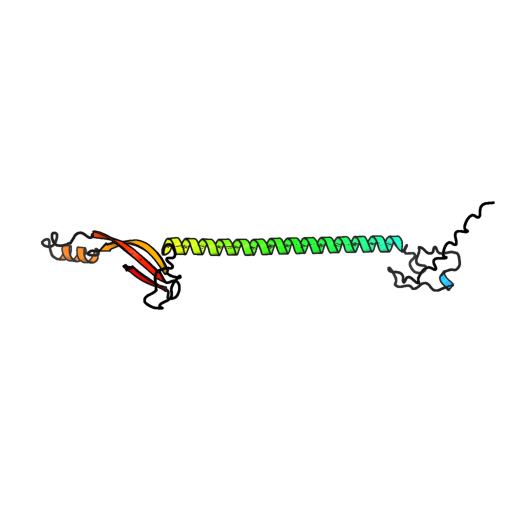C C . GLU A 1 90 ? -6.657 1.724 14.489 1.00 96.50 90 GLU A C 1
ATOM 747 O O . GLU A 1 90 ? -7.516 1.926 15.352 1.00 96.50 90 GLU A O 1
ATOM 752 N N . LYS A 1 91 ? -6.264 0.488 14.154 1.00 94.75 91 LYS A N 1
ATOM 753 C CA . LYS A 1 91 ? -6.791 -0.722 14.805 1.00 94.75 91 LYS A CA 1
ATOM 754 C C . LYS A 1 91 ? -6.536 -0.715 16.311 1.00 94.75 91 LYS A C 1
ATOM 756 O O . LYS A 1 91 ? -7.489 -0.898 17.066 1.00 94.75 91 LYS A O 1
ATOM 761 N N . ILE A 1 92 ? -5.310 -0.417 16.742 1.00 96.12 92 ILE A N 1
ATOM 762 C CA . ILE A 1 92 ? -4.945 -0.313 18.165 1.00 96.12 92 ILE A CA 1
ATOM 763 C C . ILE A 1 92 ? -5.746 0.802 18.849 1.00 96.12 92 ILE A C 1
ATOM 765 O O . ILE A 1 92 ? -6.251 0.626 19.956 1.00 96.12 92 ILE A O 1
ATOM 769 N N . LYS A 1 93 ? -5.917 1.959 18.196 1.00 96.44 93 LYS A N 1
ATOM 770 C CA . LYS A 1 93 ? -6.726 3.066 18.730 1.00 96.44 93 LYS A CA 1
ATOM 771 C C . LYS A 1 93 ? -8.190 2.655 18.916 1.00 96.44 93 LYS A C 1
ATOM 773 O O . LYS A 1 93 ? -8.782 2.978 19.947 1.00 96.44 93 LYS A O 1
ATOM 778 N N . MET A 1 94 ? -8.765 1.941 17.949 1.00 93.56 94 MET A N 1
ATOM 779 C CA . MET A 1 94 ? -10.138 1.430 18.017 1.00 93.56 94 MET A CA 1
ATOM 780 C C . MET A 1 94 ? -10.298 0.344 19.085 1.00 93.56 94 MET A C 1
ATOM 782 O O . MET A 1 94 ? -11.277 0.367 19.830 1.00 93.56 94 MET A O 1
ATOM 786 N N . GLU A 1 95 ? -9.329 -0.561 19.210 1.00 95.12 95 GLU A N 1
ATOM 787 C CA . GLU A 1 95 ? -9.298 -1.594 20.248 1.00 95.12 95 GLU A CA 1
ATOM 788 C C . GLU A 1 95 ? -9.163 -0.989 21.651 1.00 95.12 95 GLU A C 1
ATOM 790 O O . GLU A 1 95 ? -9.931 -1.320 22.549 1.00 95.12 95 GLU A O 1
ATOM 795 N N . ASN A 1 96 ? -8.291 0.002 21.839 1.00 96.25 96 ASN A N 1
ATOM 796 C CA . ASN A 1 96 ? -8.177 0.711 23.115 1.00 96.25 96 ASN A CA 1
ATOM 797 C C . ASN A 1 96 ? -9.465 1.464 23.484 1.00 96.25 96 ASN A C 1
ATOM 799 O O . ASN A 1 96 ? -9.826 1.549 24.667 1.00 96.25 96 ASN A O 1
ATOM 803 N N . LYS A 1 97 ? -10.172 2.012 22.487 1.00 96.44 97 LYS A N 1
ATOM 804 C CA . LYS A 1 97 ? -11.406 2.779 22.694 1.00 96.44 97 LYS A CA 1
ATOM 805 C C . LYS A 1 97 ? -12.602 1.879 23.013 1.00 96.44 97 LYS A C 1
ATOM 807 O O . LYS A 1 97 ? -13.281 2.137 24.003 1.00 96.44 97 LYS A O 1
ATOM 812 N N . TYR A 1 98 ? -12.831 0.834 22.220 1.00 97.44 98 TYR A N 1
ATOM 813 C CA . TYR A 1 98 ? -14.060 0.029 22.256 1.00 97.44 98 TYR A CA 1
ATOM 814 C C . TYR A 1 98 ? -13.859 -1.444 22.636 1.00 97.44 98 TYR A C 1
ATOM 816 O O . TYR A 1 98 ? -14.841 -2.145 22.860 1.00 97.44 98 TYR A O 1
ATOM 824 N N . GLY A 1 99 ? -12.615 -1.908 22.741 1.00 96.81 99 GLY A N 1
ATOM 825 C CA . GLY A 1 99 ? -12.253 -3.290 23.054 1.00 96.81 99 GLY A CA 1
ATOM 826 C C . GLY A 1 99 ? -12.117 -4.199 21.831 1.00 96.81 99 GLY A C 1
ATOM 827 O O . GLY A 1 99 ? -12.081 -3.744 20.679 1.00 96.81 99 GLY A O 1
ATOM 828 N N . SER A 1 100 ? -12.014 -5.500 22.103 1.00 96.81 100 SER A N 1
ATOM 829 C CA . SER A 1 100 ? -11.886 -6.555 21.096 1.00 96.81 100 SER A CA 1
ATOM 830 C C . SER A 1 100 ? -13.222 -6.836 20.399 1.00 96.81 100 SER A C 1
ATOM 832 O O . SER A 1 100 ? -14.293 -6.511 20.915 1.00 96.81 100 SER A O 1
ATOM 834 N N . ILE A 1 101 ? -13.165 -7.419 19.198 1.00 97.50 101 ILE A N 1
ATOM 835 C CA . ILE A 1 101 ? -14.355 -7.772 18.411 1.00 97.50 101 ILE A CA 1
ATOM 836 C C . ILE A 1 101 ? -14.980 -9.055 18.975 1.00 97.50 101 ILE A C 1
ATOM 838 O O . ILE A 1 101 ? -14.305 -10.076 19.088 1.00 97.50 101 ILE A O 1
ATOM 842 N N . ASN A 1 102 ? -16.278 -9.014 19.275 1.00 96.75 102 ASN A N 1
ATOM 843 C CA . ASN A 1 102 ? -17.090 -10.160 19.663 1.00 96.75 102 ASN A CA 1
ATOM 844 C C . ASN A 1 102 ? -17.992 -10.587 18.485 1.00 96.75 102 ASN A C 1
ATOM 846 O O . ASN A 1 102 ? -18.994 -9.920 18.208 1.00 96.75 102 ASN A O 1
ATOM 850 N N . PRO A 1 103 ? -17.671 -11.691 17.784 1.00 96.31 103 PRO A N 1
ATOM 851 C CA . PRO A 1 103 ? -18.415 -12.106 16.598 1.00 96.31 103 PRO A CA 1
ATOM 852 C C . PRO A 1 103 ? -19.790 -12.710 16.901 1.00 96.31 103 PRO A C 1
ATOM 854 O O . PRO A 1 103 ? -20.639 -12.730 16.011 1.00 96.31 103 PRO A O 1
ATOM 857 N N . ALA A 1 104 ? -20.020 -13.177 18.132 1.00 96.94 104 ALA A N 1
ATOM 858 C CA . ALA A 1 104 ? -21.270 -13.818 18.536 1.00 96.94 104 ALA A CA 1
ATOM 859 C C . ALA A 1 104 ? -22.393 -12.812 18.842 1.00 96.94 104 ALA A C 1
ATOM 861 O O . ALA A 1 104 ? -23.565 -13.181 18.878 1.00 96.94 104 ALA A O 1
ATOM 862 N N . MET A 1 105 ? -22.053 -11.542 19.076 1.00 96.25 105 MET A N 1
ATOM 863 C CA . MET A 1 105 ? -23.032 -10.511 19.403 1.00 96.25 105 MET A CA 1
ATOM 864 C C . MET A 1 105 ? -23.705 -9.966 18.129 1.00 96.25 105 MET A C 1
ATOM 866 O O . MET A 1 105 ? -23.063 -9.802 17.089 1.00 96.25 105 MET A O 1
ATOM 870 N N . VAL A 1 106 ? -25.001 -9.649 18.225 1.00 98.00 106 VAL A N 1
ATOM 871 C CA . VAL A 1 106 ? -25.806 -9.044 17.149 1.00 98.00 106 VAL A CA 1
ATOM 872 C C . VAL A 1 106 ? -26.135 -7.600 17.517 1.00 98.00 106 VAL A C 1
ATOM 874 O O . VAL A 1 106 ? -26.518 -7.314 18.652 1.00 98.00 106 VAL A O 1
ATOM 877 N N . CYS A 1 107 ? -25.989 -6.668 16.573 1.00 98.12 107 CYS A N 1
ATOM 878 C CA . CYS A 1 107 ? -26.295 -5.267 16.837 1.00 98.12 107 CYS A CA 1
ATOM 879 C C . CYS A 1 107 ? -27.820 -5.062 16.859 1.00 98.12 107 CYS A C 1
ATOM 881 O O . CYS A 1 107 ? -28.460 -5.354 15.851 1.00 98.12 107 CYS A O 1
ATOM 883 N N . PRO A 1 108 ? -28.416 -4.484 17.918 1.00 97.75 108 PRO A N 1
ATOM 884 C CA . PRO A 1 108 ? -29.868 -4.309 17.997 1.00 97.75 108 PRO A CA 1
ATOM 885 C C . PRO A 1 108 ? -30.419 -3.316 16.959 1.00 97.75 108 PRO A C 1
ATOM 887 O O . PRO A 1 108 ? -31.587 -3.395 16.604 1.00 97.75 108 PRO A O 1
ATOM 890 N N . GLN A 1 109 ? -29.583 -2.402 16.449 1.00 97.62 109 GLN A N 1
ATOM 891 C CA . GLN A 1 109 ? -30.012 -1.355 15.514 1.00 97.62 109 GLN A CA 1
ATOM 892 C C . GLN A 1 109 ? -29.992 -1.813 14.051 1.00 97.62 109 GLN A C 1
ATOM 894 O O . GLN A 1 109 ? -30.912 -1.523 13.298 1.00 97.62 109 GLN A O 1
ATOM 899 N N . CYS A 1 110 ? -28.921 -2.492 13.630 1.00 97.62 110 CYS A N 1
ATOM 900 C CA . CYS A 1 110 ? -28.721 -2.885 12.228 1.00 97.62 110 CYS A CA 1
ATOM 901 C C . CYS A 1 110 ? -28.683 -4.401 12.006 1.00 97.62 110 CYS A C 1
ATOM 903 O O . CYS A 1 110 ? -28.481 -4.828 10.876 1.00 97.62 110 CYS A O 1
ATOM 905 N N . GLN A 1 111 ? -28.826 -5.203 13.067 1.00 97.69 111 GLN A N 1
ATOM 906 C CA . GLN A 1 111 ? -28.876 -6.671 13.032 1.00 97.69 111 GLN A CA 1
ATOM 907 C C . GLN A 1 111 ? -27.665 -7.351 12.367 1.00 97.69 111 GLN A C 1
ATOM 909 O O . GLN A 1 111 ? -27.730 -8.507 11.965 1.00 97.69 111 GLN A O 1
ATOM 914 N N . THR A 1 112 ? -26.526 -6.657 12.282 1.00 97.00 112 THR A N 1
ATOM 915 C CA . THR A 1 112 ? -25.276 -7.232 11.767 1.00 97.00 112 THR A CA 1
ATOM 916 C C . THR A 1 112 ? -24.494 -7.950 12.868 1.00 97.00 112 THR A C 1
ATOM 918 O O . THR A 1 112 ? -24.464 -7.504 14.020 1.00 97.00 112 THR A O 1
ATOM 921 N N . THR A 1 113 ? -23.856 -9.061 12.497 1.00 96.50 113 THR A N 1
ATOM 922 C CA . THR A 1 113 ? -22.929 -9.858 13.318 1.00 96.50 113 THR A CA 1
ATOM 923 C C . THR A 1 113 ? -21.474 -9.537 12.962 1.00 96.50 113 THR A C 1
ATOM 925 O O . THR A 1 113 ? -21.190 -8.929 11.928 1.00 96.50 113 THR A O 1
ATOM 928 N N . GLY A 1 114 ? -20.517 -9.910 13.818 1.00 93.50 114 GLY A N 1
ATOM 929 C CA . GLY A 1 114 ? -19.086 -9.845 13.472 1.00 93.50 114 GLY A CA 1
ATOM 930 C C . GLY A 1 114 ? -18.416 -8.464 13.525 1.00 93.50 114 GLY A C 1
ATOM 931 O O . GLY A 1 114 ? -17.199 -8.386 13.394 1.00 93.50 114 GLY A O 1
ATOM 932 N N . LYS A 1 115 ? -19.170 -7.377 13.731 1.00 95.81 115 LYS A N 1
ATOM 933 C CA . LYS A 1 115 ? -18.661 -5.986 13.743 1.00 95.81 115 LYS A CA 1
ATOM 934 C C . LYS A 1 115 ? -18.865 -5.269 15.081 1.00 95.81 115 LYS A C 1
ATOM 936 O O . LYS A 1 115 ? -18.959 -4.043 15.122 1.00 95.81 115 LYS A O 1
ATOM 941 N N . ILE A 1 116 ? -19.005 -6.022 16.169 1.00 98.00 116 ILE A N 1
ATOM 942 C CA . ILE A 1 116 ? -19.307 -5.460 17.487 1.00 98.00 116 ILE A CA 1
ATOM 943 C C . ILE A 1 116 ? -18.084 -5.578 18.373 1.00 98.00 116 ILE A C 1
ATOM 945 O O . ILE A 1 116 ? -17.558 -6.669 18.562 1.00 98.00 116 ILE A O 1
ATOM 949 N N . ARG A 1 117 ? -17.635 -4.452 18.915 1.00 98.06 117 ARG A N 1
ATOM 950 C CA . ARG A 1 117 ? -16.529 -4.369 19.865 1.00 98.06 117 ARG A CA 1
ATOM 951 C C . ARG A 1 117 ? -17.067 -4.284 21.276 1.00 98.06 117 ARG A C 1
ATOM 953 O O . ARG A 1 117 ? -18.036 -3.562 21.507 1.00 98.06 117 ARG A O 1
ATOM 960 N N . THR A 1 118 ? -16.450 -5.007 22.200 1.00 98.12 118 THR A N 1
ATOM 961 C CA . THR A 1 118 ? -16.870 -5.040 23.602 1.00 98.12 118 THR A CA 1
ATOM 962 C C . THR A 1 118 ? -15.728 -4.709 24.540 1.00 98.12 118 THR A C 1
ATOM 964 O O . THR A 1 118 ? -14.643 -5.279 24.425 1.00 98.12 118 THR A O 1
ATOM 967 N N . LYS A 1 119 ? -15.997 -3.853 25.526 1.00 97.88 119 LYS A N 1
ATOM 968 C C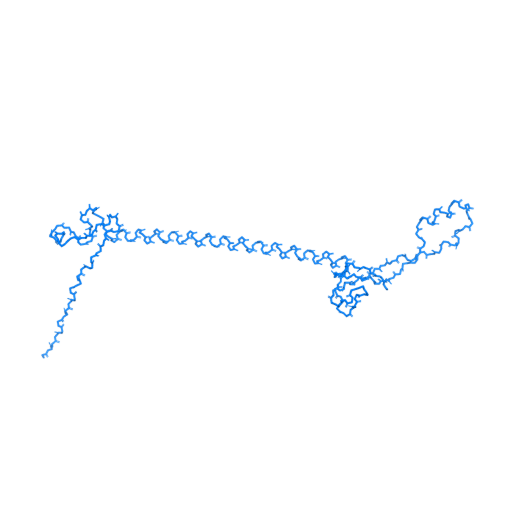A . LYS A 1 119 ? -15.046 -3.498 26.580 1.00 97.88 119 LYS A CA 1
ATOM 969 C C . LYS A 1 119 ? -15.737 -3.465 27.933 1.00 97.88 119 LYS A C 1
ATOM 971 O O . LYS A 1 119 ? -16.798 -2.861 28.081 1.00 97.88 119 LYS A O 1
ATOM 976 N N . HIS A 1 120 ? -15.100 -4.058 28.938 1.00 97.81 120 HIS A N 1
ATOM 977 C CA . HIS A 1 120 ? -15.510 -3.872 30.324 1.00 97.81 120 HIS A CA 1
ATOM 978 C C . HIS A 1 120 ? -15.225 -2.435 30.764 1.00 97.81 120 HIS A C 1
ATOM 980 O O . HIS A 1 120 ? -14.091 -1.955 30.690 1.00 97.81 120 HIS A O 1
ATOM 986 N N . ILE A 1 121 ? -16.268 -1.747 31.220 1.00 96.94 121 ILE A N 1
ATOM 987 C CA . ILE A 1 121 ? -16.198 -0.386 31.736 1.00 96.94 121 ILE A CA 1
ATOM 988 C C . ILE A 1 121 ? -16.784 -0.329 33.145 1.00 96.94 121 ILE A C 1
ATOM 990 O O . ILE A 1 121 ? -17.785 -0.967 33.465 1.00 96.94 121 ILE A O 1
ATOM 994 N N . THR A 1 122 ? -16.169 0.481 33.997 1.00 95.56 122 THR A N 1
ATOM 995 C CA . THR A 1 122 ? -16.682 0.739 35.341 1.00 95.56 122 THR A CA 1
ATOM 996 C C . THR A 1 122 ? -17.531 2.000 35.303 1.00 95.56 122 THR A C 1
ATOM 998 O O . THR A 1 122 ? -16.997 3.110 35.239 1.00 95.56 122 THR A O 1
ATOM 1001 N N . GLN A 1 123 ? -18.851 1.847 35.346 1.00 92.44 123 GLN A N 1
ATOM 1002 C CA . GLN A 1 123 ? -19.764 2.982 35.408 1.00 92.44 123 GLN A CA 1
ATOM 1003 C C . GLN A 1 123 ? -20.069 3.348 36.856 1.00 92.44 123 GLN A C 1
ATOM 1005 O O . GLN A 1 123 ? -20.277 2.491 37.712 1.00 92.44 123 GLN A O 1
ATOM 1010 N N . LYS A 1 124 ? -20.103 4.648 37.149 1.00 86.88 124 LYS A N 1
ATOM 1011 C CA . LYS A 1 124 ? -20.627 5.138 38.425 1.00 86.88 124 LYS A CA 1
ATOM 1012 C C . LYS A 1 124 ? -22.148 5.138 38.321 1.00 86.88 124 LYS A C 1
ATOM 1014 O O . LYS A 1 124 ? -22.712 6.027 37.685 1.00 86.88 124 LYS A O 1
ATOM 1019 N N . LYS A 1 125 ? -22.802 4.155 38.934 1.00 82.19 125 LYS A N 1
ATOM 1020 C CA . LYS A 1 125 ? -24.246 4.200 39.150 1.00 82.19 125 LYS A CA 1
ATOM 1021 C C . LYS A 1 125 ? -24.492 4.948 40.454 1.00 82.19 125 LYS A C 1
ATOM 1023 O O . LYS A 1 125 ? -24.119 4.511 41.541 1.00 82.19 125 LYS A O 1
ATOM 1028 N N . GLY A 1 126 ? -25.039 6.150 40.328 1.00 73.56 126 GLY A N 1
ATOM 1029 C CA . GLY A 1 126 ? -25.256 7.028 41.465 1.00 73.56 126 GLY A CA 1
ATOM 1030 C C . GLY A 1 126 ? -25.379 8.494 41.089 1.00 73.56 126 GLY A C 1
ATOM 1031 O O . GLY A 1 126 ? -25.244 8.913 39.942 1.00 73.56 126 GLY A O 1
ATOM 1032 N N . VAL A 1 127 ? -25.679 9.279 42.107 1.00 60.47 127 VAL A N 1
ATOM 1033 C CA . VAL A 1 127 ? -26.015 10.697 42.056 1.00 60.47 127 VAL A CA 1
ATOM 1034 C C . VAL A 1 127 ? -24.773 11.528 41.668 1.00 60.47 127 VAL A C 1
ATOM 1036 O O . VAL A 1 127 ? -23.863 11.723 42.464 1.00 60.47 127 VAL A O 1
ATOM 1039 N N . SER A 1 128 ? -24.725 11.990 40.412 1.00 57.41 128 SER A N 1
ATOM 1040 C CA . SER A 1 128 ? -23.732 12.936 39.865 1.00 57.41 128 SER A CA 1
ATOM 1041 C C . SER A 1 128 ? -23.671 14.235 40.688 1.00 57.41 128 SER A C 1
ATOM 1043 O O . SER A 1 128 ? -24.710 14.735 41.113 1.00 57.41 128 SER A O 1
ATOM 1045 N N . GLY A 1 129 ? -22.475 14.797 40.899 1.00 50.97 129 GLY A N 1
ATOM 1046 C CA . GLY A 1 129 ? -22.181 15.884 41.850 1.00 50.97 129 GLY A CA 1
ATOM 1047 C C . GLY A 1 129 ? -23.029 17.161 41.751 1.00 50.97 129 GLY A C 1
ATOM 1048 O O . GLY A 1 129 ? -23.145 17.870 42.744 1.00 50.97 129 GLY A O 1
ATOM 1049 N N . GLY A 1 130 ? -23.723 17.418 40.636 1.00 56.53 130 GLY A N 1
ATOM 1050 C CA . GLY A 1 130 ? -24.735 18.487 40.572 1.00 56.53 130 GLY A CA 1
ATOM 1051 C C . GLY A 1 130 ? -25.885 18.293 41.573 1.00 56.53 130 GLY A C 1
ATOM 1052 O O . GLY A 1 130 ? -26.444 19.254 42.089 1.00 56.53 130 GLY A O 1
ATOM 1053 N N . LYS A 1 131 ? -26.182 17.044 41.937 1.00 57.22 131 LYS A N 1
ATOM 1054 C CA . LYS A 1 131 ? -27.163 16.701 42.973 1.00 57.22 131 LYS A CA 1
ATOM 1055 C C . LYS A 1 131 ? -26.612 16.856 44.404 1.00 57.22 131 LYS A C 1
ATOM 1057 O O . LYS A 1 131 ? -27.395 16.969 45.339 1.00 57.22 131 LYS A O 1
ATOM 1062 N N . ALA A 1 132 ? -25.291 16.902 44.590 1.00 54.75 132 ALA A N 1
ATOM 1063 C CA . ALA A 1 132 ? -24.676 17.184 45.891 1.00 54.75 132 ALA A CA 1
ATOM 1064 C C . ALA A 1 132 ? -24.676 18.690 46.208 1.00 54.75 132 ALA A C 1
ATOM 1066 O O . ALA A 1 132 ? -24.855 19.075 47.359 1.00 54.75 132 ALA A O 1
ATOM 1067 N N . VAL A 1 133 ? -24.562 19.544 45.184 1.00 61.22 133 VAL A N 1
ATOM 1068 C CA . VAL A 1 133 ? -24.676 21.005 45.344 1.00 61.22 133 VAL A CA 1
ATOM 1069 C C . VAL A 1 133 ? -26.075 21.397 45.840 1.00 61.22 133 VAL A C 1
ATOM 1071 O O . VAL A 1 133 ? -26.197 22.241 46.722 1.00 61.22 133 VAL A O 1
ATOM 1074 N N . ALA A 1 134 ? -27.128 20.718 45.371 1.00 54.44 134 ALA A N 1
ATOM 1075 C CA . ALA A 1 134 ? -28.487 20.907 45.883 1.00 54.44 134 ALA A CA 1
ATOM 1076 C C . ALA A 1 134 ? -28.618 20.553 47.376 1.00 54.44 134 ALA A C 1
ATOM 1078 O O . ALA A 1 134 ? -29.279 21.276 48.113 1.00 54.44 134 ALA A O 1
ATOM 1079 N N . ALA A 1 135 ? -27.941 19.495 47.841 1.00 57.28 135 ALA A N 1
ATOM 1080 C CA . ALA A 1 135 ? -27.970 19.099 49.250 1.00 57.28 135 ALA A CA 1
ATOM 1081 C C . ALA A 1 135 ? -27.363 20.170 50.179 1.00 57.28 135 ALA A C 1
ATOM 1083 O O . ALA A 1 135 ? -27.829 20.336 51.306 1.00 57.28 135 ALA A O 1
ATOM 1084 N N . ILE A 1 136 ? -26.367 20.919 49.690 1.00 58.28 136 ILE A N 1
ATOM 1085 C CA . ILE A 1 136 ? -25.710 22.023 50.408 1.00 58.28 136 ILE A CA 1
ATOM 1086 C C . ILE A 1 136 ? -26.622 23.258 50.478 1.00 58.28 136 ILE A C 1
ATOM 1088 O O . ILE A 1 136 ? -26.699 23.902 51.521 1.00 58.28 136 ILE A O 1
ATOM 1092 N N . VAL A 1 137 ? -27.362 23.556 49.405 1.00 65.25 137 VAL A N 1
ATOM 1093 C CA . VAL A 1 137 ? -28.332 24.668 49.377 1.00 65.25 137 VAL A CA 1
ATOM 1094 C C . VAL A 1 137 ? -29.509 24.423 50.334 1.00 65.25 137 VAL A C 1
ATOM 1096 O O . VAL A 1 137 ? -30.033 25.368 50.914 1.00 65.25 137 VAL A O 1
ATOM 1099 N N . THR A 1 138 ? -29.887 23.166 50.583 1.00 62.69 138 THR A N 1
ATOM 1100 C CA . THR A 1 138 ? -30.967 22.788 51.522 1.00 62.69 138 THR A CA 1
ATOM 1101 C C . THR A 1 138 ? -30.582 22.747 53.012 1.00 62.69 138 THR A C 1
ATOM 1103 O O . THR A 1 138 ? -31.273 22.102 53.794 1.00 62.69 138 THR A O 1
ATOM 1106 N N . LEU A 1 139 ? -29.514 23.433 53.439 1.00 52.47 139 LEU A N 1
ATOM 1107 C CA . LEU A 1 139 ? -29.220 23.700 54.861 1.00 52.47 139 LEU A CA 1
ATOM 1108 C C . LEU A 1 139 ? -29.239 22.454 55.785 1.00 52.47 139 LEU A C 1
ATOM 1110 O O . LEU A 1 139 ? -29.867 22.440 56.838 1.00 52.47 139 LEU A O 1
ATOM 1114 N N . GLY A 1 140 ? -28.491 21.407 55.420 1.00 57.16 140 GLY A N 1
ATOM 1115 C CA . GLY A 1 140 ? -27.887 20.511 56.418 1.00 57.16 140 GLY A CA 1
ATOM 1116 C C . GLY A 1 140 ? -28.638 19.247 56.860 1.00 57.16 140 GLY A C 1
ATOM 1117 O O . GLY A 1 140 ? -28.020 18.447 57.557 1.00 57.16 140 GLY A O 1
ATOM 1118 N N . TRP A 1 141 ? -29.877 18.966 56.433 1.00 55.03 141 TRP A N 1
ATOM 1119 C CA . TRP A 1 141 ? -30.567 17.724 56.862 1.00 55.03 141 TRP A CA 1
ATOM 1120 C C . TRP A 1 141 ? -30.475 16.534 55.881 1.00 55.03 141 TRP A C 1
ATOM 1122 O O . TRP A 1 141 ? -30.816 15.406 56.227 1.00 55.03 141 TRP A O 1
ATOM 1132 N N . SER A 1 142 ? -29.948 16.728 54.669 1.00 53.75 142 SER A N 1
ATOM 1133 C CA . SER A 1 142 ? -30.031 15.714 53.596 1.00 53.75 142 SER A CA 1
ATOM 1134 C C . SER A 1 142 ? -28.789 14.823 53.424 1.00 53.75 142 SER A C 1
ATOM 1136 O O . SER A 1 142 ? -28.746 14.009 52.500 1.00 53.75 142 SER A O 1
ATOM 1138 N N . MET A 1 143 ? -27.763 14.930 54.280 1.00 53.94 143 MET A N 1
ATOM 1139 C CA . MET A 1 143 ? -26.490 14.214 54.067 1.00 53.94 143 MET A CA 1
ATOM 1140 C C . MET A 1 143 ? -26.547 12.689 54.276 1.00 53.94 143 MET A C 1
ATOM 1142 O O . MET A 1 143 ? -25.684 11.988 53.758 1.00 53.94 143 MET A O 1
ATOM 1146 N N . LEU A 1 144 ? -27.576 12.148 54.938 1.00 54.19 144 LEU A N 1
ATOM 1147 C CA . LEU A 1 144 ? -27.778 10.691 55.047 1.00 54.19 144 LEU A CA 1
ATOM 1148 C C . LEU A 1 144 ? -28.479 10.076 53.820 1.00 54.19 144 LEU A C 1
ATOM 1150 O O . LEU A 1 144 ? -28.497 8.858 53.670 1.00 54.19 144 LEU A O 1
ATOM 1154 N N . ALA A 1 145 ? -29.025 10.903 52.921 1.00 53.38 145 ALA A N 1
ATOM 1155 C CA . ALA A 1 145 ? -29.803 10.456 51.763 1.00 53.38 145 ALA A CA 1
ATOM 1156 C C . ALA A 1 145 ? -29.030 10.504 50.430 1.00 53.38 145 ALA A C 1
ATOM 1158 O O . ALA A 1 145 ? -29.548 10.071 49.397 1.00 53.38 145 ALA A O 1
ATOM 1159 N N . VAL A 1 146 ? -27.786 10.999 50.414 1.00 56.75 146 VAL A N 1
ATOM 1160 C CA . VAL A 1 146 ? -26.949 11.005 49.203 1.00 56.75 146 VAL A CA 1
ATOM 1161 C C . VAL A 1 146 ? -26.329 9.619 49.041 1.00 56.75 146 VAL A C 1
ATOM 1163 O O . VAL A 1 146 ? -25.191 9.363 49.428 1.00 56.75 146 VAL A O 1
ATOM 1166 N N . GLY A 1 147 ? -27.144 8.698 48.524 1.00 58.88 147 GLY A N 1
ATOM 1167 C CA . GLY A 1 147 ? -26.801 7.298 48.319 1.00 58.88 147 GLY A CA 1
ATOM 1168 C C . GLY A 1 147 ? -25.420 7.129 47.692 1.00 58.88 147 GLY A C 1
ATOM 1169 O O . GLY A 1 147 ? -25.122 7.715 46.648 1.00 58.88 147 GLY A O 1
ATOM 1170 N N . LEU A 1 148 ? -24.598 6.320 48.368 1.00 63.66 148 LEU A N 1
ATOM 1171 C CA . LEU A 1 148 ? -23.270 5.875 47.954 1.00 63.66 148 LEU A CA 1
ATOM 1172 C C . LEU A 1 148 ? -23.254 5.638 46.444 1.00 63.66 148 LEU A C 1
ATOM 1174 O O . LEU A 1 148 ? -23.842 4.674 45.958 1.00 63.66 148 LEU A O 1
ATOM 1178 N N . SER A 1 149 ? -22.585 6.517 45.700 1.00 72.44 149 SER A N 1
ATOM 1179 C CA . SER A 1 149 ? -22.317 6.284 44.285 1.00 72.44 149 SER A CA 1
ATOM 1180 C C . SER A 1 149 ? -21.504 4.998 44.174 1.00 72.44 149 SER A C 1
ATOM 1182 O O . SER A 1 149 ? -20.305 4.998 44.463 1.00 72.44 149 SER A O 1
ATOM 1184 N N . ARG A 1 150 ? -22.134 3.901 43.751 1.00 81.44 150 ARG A N 1
ATOM 1185 C CA . ARG A 1 150 ? -21.461 2.616 43.577 1.00 81.44 150 ARG A CA 1
ATOM 1186 C C . ARG A 1 150 ? -20.884 2.546 42.170 1.00 81.44 150 ARG A C 1
ATOM 1188 O O . ARG A 1 150 ? -21.490 2.964 41.186 1.00 81.44 150 ARG A O 1
ATOM 1195 N N . LYS A 1 151 ? -19.649 2.068 42.086 1.00 88.69 151 LYS A N 1
ATOM 1196 C CA . LYS A 1 151 ? -19.028 1.712 40.816 1.00 88.69 151 LYS A CA 1
ATOM 1197 C C . LYS A 1 151 ? -19.50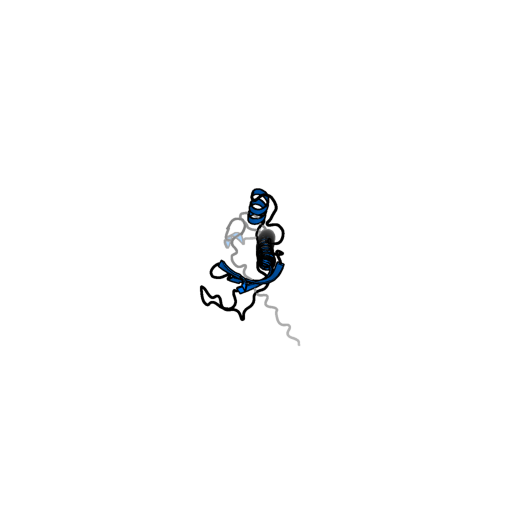0 0.308 40.468 1.00 88.69 151 LYS A C 1
ATOM 1199 O O . LYS A 1 151 ? -19.252 -0.612 41.238 1.00 88.69 151 LYS A O 1
ATOM 1204 N N . GLU A 1 152 ? -20.157 0.158 39.332 1.00 93.56 152 GLU A N 1
ATOM 1205 C CA . GLU A 1 152 ? -20.590 -1.135 38.816 1.00 93.56 152 GLU A CA 1
ATOM 1206 C C . GLU A 1 152 ? -19.789 -1.464 37.556 1.00 93.56 152 GLU A C 1
ATOM 1208 O O . GLU A 1 152 ? -19.568 -0.604 36.697 1.00 93.56 152 GLU A O 1
ATOM 1213 N N . GLY A 1 153 ? -19.307 -2.703 37.474 1.00 96.00 153 GLY A N 1
ATOM 1214 C CA . GLY A 1 153 ? -18.723 -3.233 36.250 1.00 96.00 153 GLY A CA 1
ATOM 1215 C C . GLY A 1 153 ? -19.841 -3.532 35.259 1.00 96.00 153 GLY A C 1
ATOM 1216 O O . GLY A 1 153 ? -20.765 -4.269 35.581 1.00 96.00 153 GLY A O 1
ATOM 1217 N N . THR A 1 154 ? -19.759 -2.945 34.074 1.00 97.06 154 THR A N 1
ATOM 1218 C CA . THR A 1 154 ? -20.708 -3.144 32.968 1.00 97.06 154 THR A CA 1
ATOM 1219 C C . THR A 1 154 ? -19.926 -3.400 31.688 1.00 97.06 154 THR A C 1
ATOM 1221 O O . THR A 1 154 ? -18.736 -3.068 31.611 1.00 97.06 154 THR A O 1
ATOM 1224 N N . THR A 1 155 ? -20.555 -3.985 30.677 1.00 97.56 155 THR A N 1
ATOM 1225 C CA . THR A 1 155 ? -19.911 -4.171 29.375 1.00 97.56 155 THR A CA 1
ATOM 1226 C C . THR A 1 155 ? -20.475 -3.160 28.392 1.00 97.56 155 THR A C 1
ATOM 1228 O O . THR A 1 155 ? -21.677 -3.099 28.150 1.00 97.56 155 THR A O 1
ATOM 1231 N N . GLN A 1 156 ? -19.599 -2.351 27.803 1.00 97.94 156 GLN A N 1
ATOM 1232 C CA . GLN A 1 156 ? -19.966 -1.484 26.694 1.00 97.94 156 GLN A CA 1
ATOM 1233 C C . GLN A 1 156 ? -19.783 -2.246 25.387 1.00 97.94 156 GLN A C 1
ATOM 1235 O O . GLN A 1 156 ? -18.719 -2.821 25.160 1.00 97.94 156 GLN A O 1
ATOM 1240 N N . ALA A 1 157 ? -20.792 -2.204 24.525 1.00 98.19 157 ALA A N 1
ATOM 1241 C CA . ALA A 1 157 ? -20.714 -2.657 23.147 1.00 98.19 157 ALA A CA 1
ATOM 1242 C C . ALA A 1 157 ? -20.768 -1.468 22.179 1.00 98.19 157 ALA A C 1
ATOM 1244 O O . ALA A 1 157 ? -21.513 -0.508 22.390 1.00 98.19 157 ALA A O 1
ATOM 1245 N N . HIS A 1 158 ? -19.985 -1.540 21.106 1.00 98.31 158 HIS A N 1
ATOM 1246 C CA . HIS A 1 158 ? -19.974 -0.587 19.999 1.00 98.31 158 HIS A CA 1
ATOM 1247 C C . HIS A 1 158 ? -20.074 -1.332 18.672 1.00 98.31 158 HIS A C 1
ATOM 1249 O O . HIS A 1 158 ? -19.329 -2.279 18.444 1.00 98.31 158 HIS A O 1
ATOM 1255 N N . CYS A 1 159 ? -20.974 -0.911 17.789 1.00 98.12 159 CYS A N 1
ATOM 1256 C CA . CYS A 1 159 ? -21.104 -1.489 16.455 1.00 98.12 159 CYS A CA 1
ATOM 1257 C C . CYS A 1 159 ? -20.365 -0.638 15.415 1.00 98.12 159 CYS A C 1
ATOM 1259 O O . CYS A 1 159 ? -20.794 0.482 15.142 1.00 98.12 159 CYS A O 1
ATOM 1261 N N . ASP A 1 160 ? -19.346 -1.203 14.760 1.00 97.12 160 ASP A N 1
ATOM 1262 C CA . ASP A 1 160 ? -18.560 -0.529 13.709 1.00 97.12 160 ASP A CA 1
ATOM 1263 C C . ASP A 1 160 ? -19.392 -0.262 12.428 1.00 97.12 160 ASP A C 1
ATOM 1265 O O . ASP A 1 160 ? -18.973 0.493 11.556 1.00 97.12 160 ASP A O 1
ATOM 1269 N N . ASN A 1 161 ? -20.574 -0.882 12.280 1.00 97.38 161 ASN A N 1
ATOM 1270 C CA . ASN A 1 161 ? -21.431 -0.724 11.096 1.00 97.38 161 ASN A CA 1
ATOM 1271 C C . ASN A 1 161 ? -22.366 0.492 11.172 1.00 97.38 161 ASN A C 1
ATOM 1273 O O . ASN A 1 161 ? -22.549 1.194 10.185 1.00 97.38 161 ASN A O 1
ATOM 1277 N N . CYS A 1 162 ? -22.996 0.715 12.330 1.00 97.56 162 CYS A N 1
ATOM 1278 C CA . CYS A 1 162 ? -23.974 1.796 12.527 1.00 97.56 162 CYS A CA 1
ATOM 1279 C C . CYS A 1 162 ? -23.525 2.840 13.558 1.00 97.56 162 CYS A C 1
ATOM 1281 O O . CYS A 1 162 ? -24.287 3.747 13.876 1.00 97.56 162 CYS A O 1
ATOM 1283 N N . ASN A 1 163 ? -22.313 2.700 14.104 1.00 97.25 163 ASN A N 1
ATOM 1284 C CA . ASN A 1 163 ? -21.738 3.544 15.153 1.00 97.25 163 ASN A CA 1
ATOM 1285 C C . ASN A 1 163 ? -22.554 3.621 16.457 1.00 97.25 163 ASN A C 1
ATOM 1287 O O . ASN A 1 163 ? -22.256 4.455 17.312 1.00 97.25 163 ASN A O 1
ATOM 1291 N N . ASN A 1 164 ? -23.548 2.748 16.658 1.00 97.81 164 ASN A N 1
ATOM 1292 C CA . ASN A 1 164 ? -24.318 2.718 17.897 1.00 97.81 164 ASN A CA 1
ATOM 1293 C C . ASN A 1 164 ? -23.479 2.142 19.052 1.00 97.81 164 ASN A C 1
ATOM 1295 O O . ASN A 1 164 ? -22.756 1.156 18.876 1.00 97.81 164 ASN A O 1
ATOM 1299 N N . THR A 1 165 ? -23.596 2.741 20.236 1.00 97.88 165 THR A N 1
ATOM 1300 C CA . THR A 1 1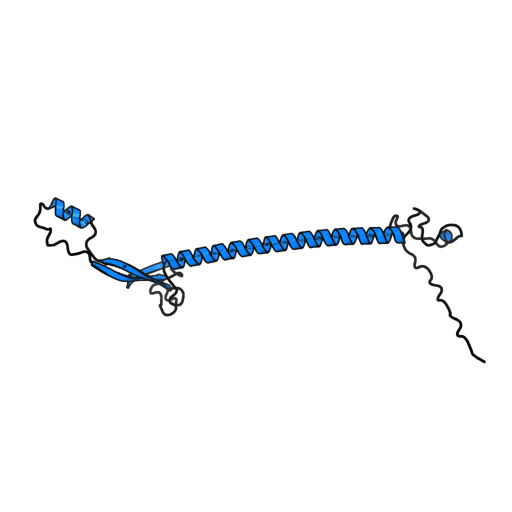65 ? -22.981 2.263 21.480 1.00 97.88 165 THR A CA 1
ATOM 1301 C C . THR A 1 165 ? -24.056 2.002 22.518 1.00 97.88 165 THR A C 1
ATOM 1303 O O . THR A 1 165 ? -24.861 2.890 22.789 1.00 97.88 165 THR A O 1
ATOM 1306 N N . TRP A 1 166 ? -24.031 0.837 23.150 1.00 97.81 166 TRP A N 1
ATOM 1307 C CA . TRP A 1 166 ? -24.925 0.512 24.258 1.00 97.81 166 TRP A CA 1
ATOM 1308 C C . TRP A 1 166 ? -24.148 -0.162 25.384 1.00 97.81 166 TRP A C 1
ATOM 1310 O O . TRP A 1 166 ? -22.999 -0.571 25.215 1.00 97.81 166 TRP A O 1
ATOM 1320 N N . VAL A 1 167 ? -24.759 -0.219 26.559 1.00 97.19 167 VAL A N 1
ATOM 1321 C CA . VAL A 1 167 ? -24.168 -0.800 27.764 1.00 97.19 167 VAL A CA 1
ATOM 1322 C C . VAL A 1 167 ? -25.158 -1.808 28.315 1.00 97.19 167 VAL A C 1
ATOM 1324 O O . VAL A 1 167 ? -26.360 -1.535 28.312 1.00 97.19 167 VAL A O 1
ATOM 1327 N N . PHE A 1 168 ? -24.652 -2.957 28.743 1.00 94.38 168 PHE A N 1
ATOM 1328 C CA . PHE A 1 168 ? -25.431 -4.032 29.345 1.00 94.38 168 PHE A CA 1
ATOM 1329 C C . PHE A 1 168 ? -24.684 -4.655 30.529 1.00 94.38 168 PHE A C 1
ATOM 1331 O O . PHE A 1 168 ? -23.448 -4.442 30.654 1.00 94.38 168 PHE A O 1
#

Radius of gyration: 44.49 Å; chains: 1; bounding box: 78×69×113 Å

Secondary structure (DSSP, 8-state):
---PPP----------PBPTTT-PBPPGGGGSSSS-TTB-TTT--BHHHHHHHHHHHHHHHHHHHHHHHHHHHHHHHHHHHHHHHHHHHHHHHHHHHH-EE-TT-B-TTT--BS-EEEEEEEEEES--THHHHHHHHTTTS-TTSS---EEEEEEEEEETTT--EEE-

Sequence (168 aa):
MGNTPERIFPVIHPVKKKCLNCGYERQPEDESDFIPASECPKCRAIYEKVEKWLLEKEREKAEKILKMEQEKLKEHQKILAGRRQSEEREKIKMENKYGSINPAMVCPQCQTTGKIRTKHITQKKGVSGGKAVAAIVTLGWSMLAVGLSRKEGTTQAHCDNCNNTWVF

Foldseek 3Di:
DDDDDDPPDPPPDPDQDQQPPPRDTDDPVNPPDDQDPQADPPPRDRRVVVVVVVVVVVVVVVVVVVVVVVVVVVVVVVVVVVVVVVVVVVVVVCCVVQNDFDQVDADPPPRDGRQKGKDWDWDFDADDCVVVVVVVVVPPDCPVPRPDRDTDTWMWMAGPPPRDIDID